Protein AF-A0A848EQS9-F1 (afdb_monomer_lite)

pLDDT: mean 83.36, std 9.3, range [48.47, 91.81]

Sequence (54 aa):
MTDYTRYERARILGARSLQLAQGAPAFVEAEEHEKPLDISKREMKEGKLPITVK

Radius of gyration: 10.7 Å; chains: 1; bounding box: 30×18×24 Å

Structure (mmCIF, N/CA/C/O backbone):
data_AF-A0A848EQS9-F1
#
_entry.id   AF-A0A848EQS9-F1
#
loop_
_atom_site.group_PDB
_atom_site.id
_atom_site.type_symbol
_atom_site.label_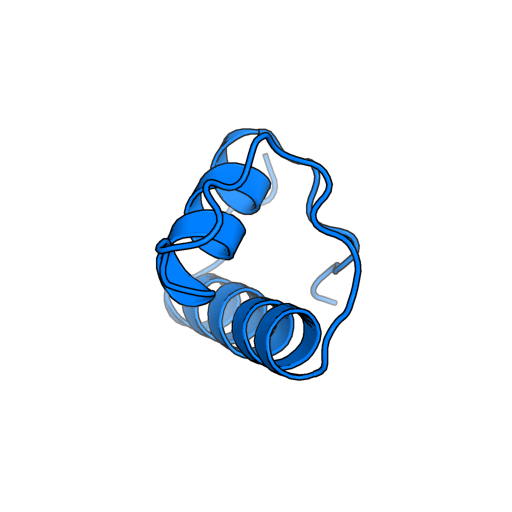atom_id
_atom_site.label_alt_id
_atom_site.label_comp_id
_atom_site.label_asym_id
_atom_site.label_entity_id
_atom_site.label_seq_id
_atom_site.pdbx_PDB_ins_code
_atom_site.Cartn_x
_atom_site.Cartn_y
_atom_site.Cartn_z
_atom_site.occupancy
_atom_site.B_iso_or_equiv
_atom_site.auth_seq_id
_atom_site.auth_comp_id
_atom_site.auth_asym_id
_atom_site.auth_atom_id
_atom_site.pdbx_PDB_model_num
ATOM 1 N N . MET A 1 1 ? -18.539 7.382 -2.040 1.00 48.47 1 MET A N 1
ATOM 2 C CA . MET A 1 1 ? -17.153 7.464 -1.541 1.00 48.47 1 MET A CA 1
ATOM 3 C C . MET A 1 1 ? -17.208 7.095 -0.080 1.00 48.47 1 MET A C 1
ATOM 5 O O . MET A 1 1 ? -17.718 7.872 0.706 1.00 48.47 1 MET A O 1
ATOM 9 N N . THR A 1 2 ? -16.851 5.863 0.261 1.00 53.28 2 THR A N 1
ATOM 10 C CA . THR A 1 2 ? -16.749 5.434 1.657 1.00 53.28 2 THR A CA 1
ATOM 11 C C . THR A 1 2 ? -15.528 6.144 2.231 1.00 53.28 2 THR A C 1
ATOM 13 O O . THR A 1 2 ? -14.402 5.831 1.847 1.00 53.28 2 THR A O 1
ATOM 16 N N . ASP A 1 3 ? -15.748 7.181 3.034 1.00 7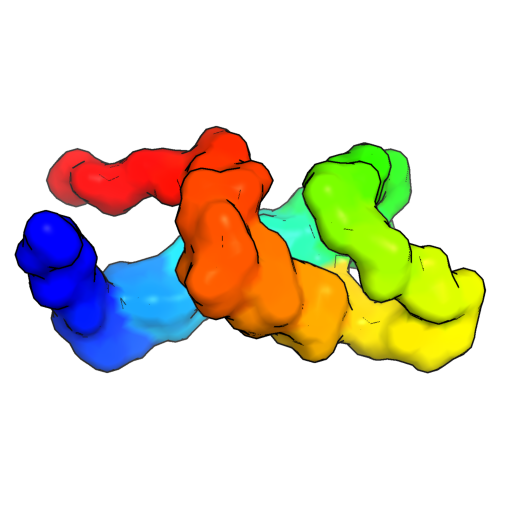1.50 3 ASP A N 1
ATOM 17 C CA . ASP A 1 3 ? -14.677 7.933 3.682 1.00 71.50 3 ASP A CA 1
ATOM 18 C C . ASP A 1 3 ? -13.926 7.014 4.649 1.00 71.50 3 ASP A C 1
ATOM 20 O O . ASP A 1 3 ? -14.361 6.775 5.773 1.00 71.50 3 ASP A O 1
ATOM 24 N N . TYR A 1 4 ? -12.794 6.468 4.201 1.00 80.00 4 TYR A N 1
ATOM 25 C CA . TYR A 1 4 ? -11.875 5.758 5.082 1.00 80.00 4 TYR A CA 1
ATOM 26 C C . TYR A 1 4 ? -11.292 6.746 6.091 1.00 80.00 4 TYR A C 1
ATOM 28 O O . TYR A 1 4 ? -10.738 7.788 5.722 1.00 80.00 4 TYR A O 1
ATOM 36 N N . THR A 1 5 ? -11.333 6.391 7.370 1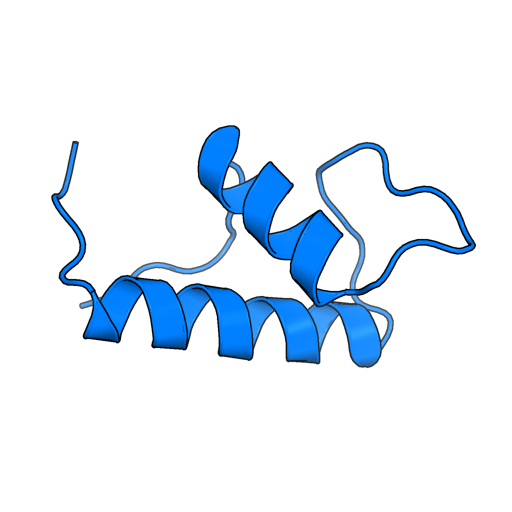.00 88.94 5 THR A N 1
ATOM 37 C CA . THR A 1 5 ? -10.606 7.126 8.404 1.00 88.94 5 THR A CA 1
ATOM 38 C C . THR A 1 5 ? -9.104 7.117 8.105 1.00 88.94 5 THR A C 1
ATOM 40 O O . THR A 1 5 ? -8.578 6.254 7.393 1.00 88.94 5 THR A O 1
ATOM 43 N N . ARG A 1 6 ? -8.357 8.064 8.692 1.00 87.25 6 ARG A N 1
ATOM 44 C CA . ARG A 1 6 ? -6.890 8.118 8.535 1.00 87.25 6 ARG A CA 1
ATOM 45 C C . ARG A 1 6 ? -6.212 6.793 8.918 1.00 87.25 6 ARG A C 1
ATOM 47 O O . ARG A 1 6 ? -5.216 6.426 8.299 1.00 87.25 6 ARG A O 1
ATOM 54 N N . TYR A 1 7 ? -6.775 6.068 9.886 1.00 88.88 7 TYR A N 1
ATOM 55 C CA . TYR A 1 7 ? -6.272 4.773 10.344 1.00 88.88 7 TYR A CA 1
ATOM 56 C C . TYR A 1 7 ? -6.563 3.647 9.352 1.00 88.88 7 TYR A C 1
ATOM 58 O O . TYR A 1 7 ? -5.666 2.874 9.021 1.00 88.88 7 TYR A O 1
ATOM 66 N N . GLU A 1 8 ? -7.787 3.575 8.833 1.00 88.44 8 GLU A N 1
ATOM 67 C CA . GLU A 1 8 ? -8.163 2.575 7.830 1.00 88.44 8 GLU A CA 1
ATOM 68 C C . GLU A 1 8 ? -7.363 2.772 6.550 1.00 88.44 8 GLU A C 1
ATOM 70 O O . GLU A 1 8 ? -6.779 1.825 6.030 1.00 88.44 8 GLU A O 1
ATOM 75 N N . ARG A 1 9 ? -7.223 4.023 6.106 1.00 87.88 9 ARG A N 1
ATOM 76 C CA . ARG A 1 9 ? -6.378 4.375 4.966 1.00 87.88 9 ARG A CA 1
ATOM 77 C C . ARG A 1 9 ? -4.934 3.914 5.159 1.00 87.88 9 ARG A C 1
ATOM 79 O O . ARG A 1 9 ? -4.370 3.303 4.255 1.00 87.88 9 ARG A O 1
ATOM 86 N N . ALA A 1 10 ? -4.344 4.170 6.327 1.00 90.44 10 ALA A N 1
ATOM 87 C CA . ALA A 1 10 ? -2.990 3.712 6.631 1.00 90.44 10 ALA A CA 1
ATOM 88 C C . ALA A 1 10 ? -2.887 2.177 6.626 1.00 90.44 10 ALA A C 1
ATOM 90 O O . ALA A 1 10 ? -1.930 1.627 6.082 1.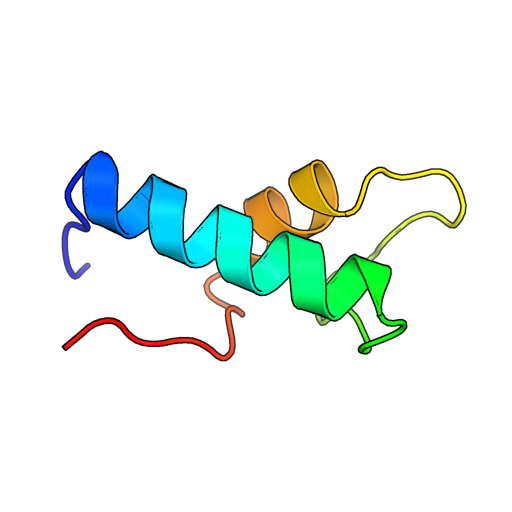00 90.44 10 ALA A O 1
ATOM 91 N N . ARG A 1 11 ? -3.893 1.478 7.167 1.00 89.94 11 ARG A N 1
ATOM 92 C CA . ARG A 1 11 ? -3.932 0.011 7.215 1.00 89.94 11 ARG A CA 1
ATOM 93 C C . ARG A 1 11 ? -4.034 -0.615 5.825 1.00 89.94 11 ARG A C 1
ATOM 95 O O . ARG A 1 11 ? -3.295 -1.554 5.542 1.00 89.94 11 ARG A O 1
ATOM 102 N N . ILE A 1 12 ? -4.903 -0.091 4.961 1.00 90.06 12 ILE A N 1
ATOM 103 C CA . ILE A 1 12 ? -5.067 -0.574 3.582 1.00 90.06 12 ILE A CA 1
ATOM 104 C C . ILE A 1 12 ? -3.770 -0.383 2.792 1.00 90.06 12 ILE A C 1
ATOM 106 O O . ILE A 1 12 ? -3.288 -1.324 2.166 1.00 90.06 12 ILE A O 1
ATOM 110 N N . LEU A 1 13 ? -3.177 0.815 2.859 1.00 90.00 13 LEU A N 1
ATOM 111 C CA . LEU A 1 13 ? -1.919 1.117 2.174 1.00 90.00 13 LEU A CA 1
ATOM 112 C C . LEU A 1 13 ? -0.779 0.232 2.681 1.00 90.00 13 LEU A C 1
ATOM 114 O O . LEU A 1 13 ? -0.020 -0.299 1.875 1.00 90.00 13 LEU A O 1
ATOM 118 N N . GLY A 1 14 ? -0.681 0.018 3.996 1.00 91.25 14 GLY A N 1
ATOM 119 C CA . GLY A 1 14 ? 0.324 -0.865 4.587 1.00 91.25 14 GLY A CA 1
ATOM 120 C C . GLY A 1 14 ? 0.165 -2.319 4.139 1.00 91.25 14 GLY A C 1
ATOM 121 O O . GLY A 1 14 ? 1.128 -2.929 3.676 1.00 91.25 14 GLY A O 1
ATOM 122 N N . ALA A 1 15 ? -1.058 -2.854 4.200 1.00 91.81 15 ALA A N 1
ATOM 123 C CA . ALA A 1 15 ? -1.355 -4.210 3.743 1.00 91.81 15 ALA A CA 1
ATOM 124 C C . ALA A 1 15 ? -1.050 -4.385 2.247 1.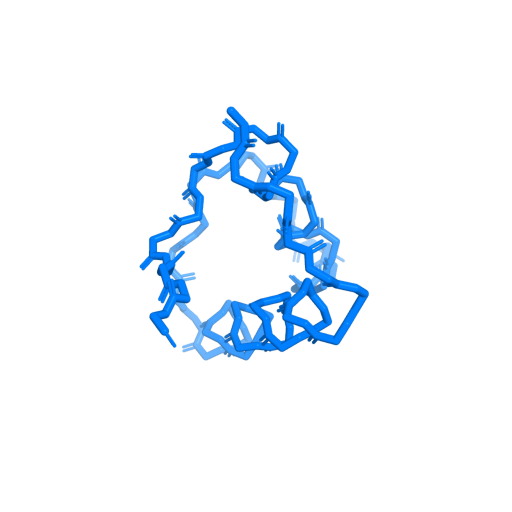00 91.81 15 ALA A C 1
ATOM 126 O O . ALA A 1 15 ? -0.428 -5.373 1.859 1.00 91.81 15 ALA A O 1
ATOM 127 N N . ARG A 1 16 ? -1.425 -3.410 1.408 1.00 91.25 16 ARG A N 1
ATOM 128 C CA . ARG A 1 16 ? -1.157 -3.470 -0.033 1.00 91.25 16 ARG A CA 1
ATOM 129 C C . ARG A 1 16 ? 0.328 -3.350 -0.359 1.00 91.25 16 ARG A C 1
ATOM 131 O O . ARG A 1 16 ? 0.829 -4.094 -1.194 1.00 91.25 16 ARG A O 1
ATOM 138 N N . SER A 1 17 ? 1.042 -2.462 0.328 1.00 91.12 17 SER A N 1
ATOM 139 C CA . SER A 1 17 ? 2.496 -2.320 0.178 1.00 91.12 17 SER A CA 1
ATOM 140 C C . SER A 1 17 ? 3.219 -3.630 0.479 1.00 91.12 17 SER A C 1
ATOM 142 O O . SER A 1 17 ? 4.156 -3.986 -0.228 1.00 91.12 17 SER A O 1
ATOM 144 N N . LEU A 1 18 ? 2.766 -4.369 1.498 1.00 91.12 18 LEU A N 1
ATOM 145 C CA . LEU A 1 18 ? 3.324 -5.677 1.829 1.00 91.12 18 LEU A CA 1
ATOM 146 C C . LEU A 1 18 ? 3.061 -6.708 0.723 1.00 91.12 18 LEU A C 1
ATOM 148 O O . LEU A 1 18 ? 3.973 -7.442 0.363 1.00 91.12 18 LEU A O 1
ATOM 152 N N . GLN A 1 19 ? 1.852 -6.740 0.154 1.00 90.88 19 GLN A N 1
ATOM 153 C CA . GLN A 1 19 ? 1.532 -7.636 -0.967 1.00 90.88 19 GLN A CA 1
ATOM 154 C C . GLN A 1 19 ? 2.447 -7.379 -2.170 1.00 90.88 19 GLN A C 1
ATOM 156 O O . GLN A 1 19 ? 3.009 -8.313 -2.733 1.00 90.88 19 GLN A O 1
ATOM 161 N N . LEU A 1 20 ? 2.639 -6.110 -2.533 1.00 89.88 20 LEU A N 1
ATOM 162 C CA . LEU A 1 20 ? 3.532 -5.709 -3.621 1.00 89.88 20 LEU A CA 1
ATOM 163 C C . LEU A 1 20 ? 4.992 -6.083 -3.321 1.00 89.88 20 LEU A C 1
ATOM 165 O O . LEU A 1 20 ? 5.682 -6.612 -4.186 1.00 89.88 20 LEU A O 1
ATOM 169 N N . ALA A 1 21 ? 5.446 -5.898 -2.077 1.00 87.69 21 ALA A N 1
ATOM 170 C CA . ALA A 1 21 ? 6.780 -6.321 -1.648 1.00 87.69 21 ALA A CA 1
ATOM 171 C C . ALA A 1 21 ? 6.979 -7.850 -1.694 1.00 87.69 21 ALA A C 1
ATOM 173 O O . ALA A 1 21 ? 8.103 -8.316 -1.847 1.00 87.69 21 ALA A O 1
ATOM 174 N N . GLN A 1 22 ? 5.901 -8.630 -1.583 1.00 90.25 22 GLN A N 1
ATOM 175 C CA . GLN A 1 22 ? 5.913 -10.090 -1.724 1.00 90.25 22 GLN A CA 1
ATOM 176 C C . GLN A 1 22 ? 5.846 -10.561 -3.190 1.00 90.25 22 GLN A C 1
ATOM 178 O O . GLN A 1 22 ? 5.767 -11.762 -3.435 1.00 90.25 22 GLN A O 1
ATOM 183 N N . GLY A 1 23 ? 5.878 -9.643 -4.163 1.00 84.31 23 GLY A N 1
ATOM 184 C CA . GLY A 1 23 ? 5.827 -9.971 -5.589 1.00 84.31 23 GLY A CA 1
ATOM 185 C C . GLY A 1 23 ? 4.412 -10.121 -6.151 1.00 84.31 23 GLY A C 1
ATOM 186 O O . GLY A 1 23 ? 4.240 -10.708 -7.218 1.00 84.31 23 GLY A O 1
ATOM 187 N N . ALA A 1 24 ? 3.385 -9.612 -5.459 1.00 88.50 24 ALA A N 1
ATOM 188 C CA . ALA A 1 24 ? 2.042 -9.552 -6.027 1.00 88.50 24 ALA A CA 1
ATOM 189 C C . ALA A 1 24 ? 1.992 -8.576 -7.221 1.00 88.50 24 ALA A C 1
ATOM 191 O O . ALA A 1 24 ? 2.640 -7.527 -7.180 1.00 88.50 24 ALA A O 1
ATOM 192 N N . PRO A 1 25 ? 1.185 -8.862 -8.258 1.00 84.69 25 PRO A N 1
ATOM 193 C CA . PRO A 1 25 ? 1.042 -7.968 -9.400 1.00 84.69 25 PRO A CA 1
ATOM 194 C C . PRO A 1 25 ? 0.382 -6.639 -8.997 1.00 84.69 25 PRO A C 1
ATOM 196 O O . PRO A 1 25 ? -0.602 -6.605 -8.242 1.00 84.69 25 PRO A O 1
ATOM 199 N N . ALA A 1 26 ? 0.926 -5.542 -9.525 1.00 85.19 26 ALA A N 1
ATOM 200 C CA . ALA A 1 26 ? 0.326 -4.215 -9.447 1.00 85.19 26 ALA A CA 1
ATOM 201 C C . ALA A 1 26 ? -0.763 -4.056 -10.522 1.00 85.19 26 ALA A C 1
ATOM 203 O O . ALA A 1 26 ? -0.603 -4.523 -11.648 1.00 85.19 26 ALA A O 1
ATOM 204 N N . PHE A 1 27 ? -1.861 -3.375 -10.187 1.00 83.31 27 PHE A N 1
ATOM 205 C CA . PHE A 1 27 ? -2.955 -3.054 -11.122 1.00 83.31 27 PHE A CA 1
ATOM 206 C C . PHE A 1 27 ? -2.821 -1.653 -11.752 1.00 83.31 27 PHE A C 1
ATOM 208 O O . PHE A 1 27 ? -3.730 -1.165 -12.435 1.00 83.31 27 PHE A O 1
ATOM 215 N N . VAL A 1 28 ? -1.691 -0.996 -11.499 1.00 84.56 28 VAL A N 1
ATOM 216 C CA . VAL A 1 28 ? -1.291 0.310 -12.037 1.00 84.56 28 VAL A CA 1
ATOM 217 C C . VAL A 1 28 ? 0.080 0.185 -12.690 1.00 84.56 28 VAL A C 1
ATOM 219 O O . VAL A 1 28 ? 0.825 -0.746 -12.386 1.00 84.56 28 VAL A O 1
ATOM 222 N N . GLU A 1 29 ? 0.419 1.133 -13.562 1.00 78.38 29 GLU A N 1
ATOM 223 C CA . GLU A 1 29 ? 1.755 1.231 -14.153 1.00 78.38 29 GLU A CA 1
ATOM 224 C C . GLU A 1 29 ? 2.782 1.522 -13.049 1.00 78.38 29 GLU A C 1
ATOM 226 O O . GLU A 1 29 ? 2.895 2.642 -12.541 1.00 78.38 29 GLU A O 1
ATOM 231 N N . ALA A 1 30 ? 3.481 0.478 -12.616 1.00 74.81 30 ALA A N 1
ATOM 232 C CA . ALA A 1 30 ? 4.574 0.553 -11.663 1.00 74.81 30 ALA A CA 1
ATOM 233 C C . ALA A 1 30 ? 5.897 0.527 -12.423 1.00 74.81 30 ALA A C 1
ATOM 235 O O . ALA A 1 30 ? 6.111 -0.351 -13.261 1.00 74.81 30 ALA A O 1
ATOM 236 N N . GLU A 1 31 ? 6.781 1.472 -12.122 1.00 80.50 31 GLU A N 1
ATOM 237 C CA . GLU A 1 31 ? 8.155 1.394 -12.606 1.00 80.50 31 GLU A CA 1
ATOM 238 C C . GLU A 1 31 ? 8.956 0.407 -11.746 1.00 80.50 31 GLU A C 1
ATOM 240 O O . GLU A 1 31 ? 8.706 0.251 -10.550 1.00 80.50 31 GLU A O 1
ATOM 245 N N . GLU A 1 32 ? 9.949 -0.255 -12.343 1.00 67.81 32 GLU A N 1
ATOM 246 C CA . GLU A 1 32 ? 10.737 -1.319 -11.697 1.00 67.81 32 GLU A CA 1
ATOM 247 C C . GLU A 1 32 ? 11.508 -0.834 -10.449 1.00 67.81 32 GLU A C 1
ATOM 249 O O . GLU A 1 32 ? 11.867 -1.618 -9.573 1.00 67.81 32 GLU A O 1
ATOM 254 N N . HIS A 1 33 ? 11.739 0.475 -10.336 1.00 77.25 33 HIS A N 1
ATOM 255 C CA . HIS A 1 33 ? 12.475 1.103 -9.233 1.00 77.25 33 HIS A CA 1
ATOM 256 C C . HIS A 1 33 ? 11.567 1.747 -8.180 1.00 77.25 33 HIS A C 1
ATOM 258 O O . HIS A 1 33 ? 12.045 2.378 -7.232 1.00 77.25 33 HIS A O 1
ATOM 264 N N . GLU A 1 34 ? 10.254 1.637 -8.347 1.00 83.88 34 GLU A N 1
ATOM 265 C CA . GLU A 1 34 ? 9.310 2.344 -7.505 1.00 83.88 34 GLU A CA 1
ATOM 266 C C . GLU A 1 34 ? 9.023 1.598 -6.203 1.00 83.88 34 GLU A C 1
ATOM 268 O O . GLU A 1 34 ? 8.956 0.369 -6.137 1.00 83.88 34 GLU A O 1
ATOM 273 N N . LYS A 1 35 ? 8.836 2.352 -5.116 1.00 88.00 35 LYS A N 1
ATOM 274 C CA . LYS A 1 35 ? 8.573 1.750 -3.810 1.00 88.00 35 LYS A CA 1
ATOM 275 C C . LYS A 1 35 ? 7.156 1.158 -3.784 1.00 88.00 35 LYS A C 1
ATOM 277 O O . LYS A 1 35 ? 6.210 1.839 -4.186 1.00 88.00 35 LYS A O 1
ATOM 282 N N . PRO A 1 36 ? 6.957 -0.023 -3.167 1.00 88.75 36 PRO A N 1
ATOM 283 C CA . PRO A 1 36 ? 5.632 -0.627 -2.975 1.00 88.75 36 PRO A CA 1
ATOM 284 C C . PRO A 1 36 ? 4.589 0.317 -2.353 1.00 88.75 36 PRO A C 1
ATOM 286 O O . PRO A 1 36 ? 3.400 0.272 -2.676 1.00 88.75 36 PRO A O 1
ATOM 289 N N . LEU A 1 37 ? 5.041 1.221 -1.478 1.00 89.25 37 LEU A N 1
ATOM 290 C CA . LEU A 1 37 ? 4.197 2.238 -0.856 1.00 89.25 37 LEU A CA 1
ATOM 291 C C . LEU A 1 37 ? 3.615 3.227 -1.872 1.00 89.25 37 LEU A C 1
ATOM 293 O O . LEU A 1 37 ? 2.458 3.620 -1.751 1.00 89.25 37 LEU A O 1
ATOM 297 N N . ASP A 1 38 ? 4.393 3.642 -2.861 1.00 89.38 38 ASP A N 1
ATOM 298 C CA . ASP A 1 38 ? 3.959 4.651 -3.823 1.00 89.38 38 ASP A CA 1
ATOM 299 C C . ASP A 1 38 ? 3.035 4.039 -4.884 1.00 89.38 38 ASP A C 1
ATOM 301 O O . ASP A 1 38 ? 2.000 4.629 -5.207 1.00 89.38 38 ASP A O 1
ATOM 305 N N . ILE A 1 39 ? 3.294 2.787 -5.272 1.00 89.19 39 ILE A N 1
ATOM 306 C CA . ILE A 1 39 ? 2.388 1.975 -6.096 1.00 89.19 39 ILE A CA 1
ATOM 307 C C . ILE A 1 39 ? 1.029 1.804 -5.392 1.00 89.19 39 ILE A C 1
ATOM 309 O O . ILE A 1 39 ? -0.015 2.108 -5.970 1.00 89.19 39 ILE A O 1
ATOM 313 N N . SER A 1 40 ? 1.017 1.410 -4.111 1.00 89.50 40 SER A N 1
ATOM 314 C CA . SER A 1 40 ? -0.238 1.228 -3.361 1.00 89.50 40 SER A CA 1
ATOM 315 C C . SER A 1 40 ? -1.041 2.526 -3.185 1.00 89.50 40 SER A C 1
ATOM 317 O O . SER A 1 40 ? -2.274 2.508 -3.230 1.00 89.50 40 SER A O 1
ATOM 319 N N . LYS A 1 41 ? -0.374 3.682 -3.036 1.00 89.25 41 LYS A N 1
ATOM 320 C CA . LYS A 1 41 ? -1.041 4.997 -3.014 1.00 89.25 41 LYS A CA 1
ATOM 321 C C . LYS A 1 41 ? -1.705 5.321 -4.349 1.00 89.25 41 LYS A C 1
ATOM 323 O O . LYS A 1 41 ? -2.793 5.900 -4.345 1.00 89.25 41 LYS A O 1
ATOM 328 N N . ARG A 1 42 ? -1.066 4.980 -5.471 1.00 88.38 42 ARG A N 1
ATOM 329 C CA . ARG A 1 42 ? -1.630 5.192 -6.811 1.00 88.38 42 ARG A CA 1
ATOM 330 C C . ARG A 1 42 ? -2.811 4.264 -7.069 1.00 88.38 42 ARG A C 1
ATOM 332 O O . ARG A 1 42 ? -3.866 4.756 -7.455 1.00 88.38 42 ARG A O 1
ATOM 339 N N . GLU A 1 43 ? -2.715 2.987 -6.700 1.00 87.69 43 GLU A N 1
ATOM 340 C CA . GLU A 1 43 ? -3.859 2.061 -6.739 1.00 87.69 43 GLU A CA 1
ATOM 341 C C . GLU A 1 43 ? -5.037 2.556 -5.892 1.00 87.69 43 GLU A C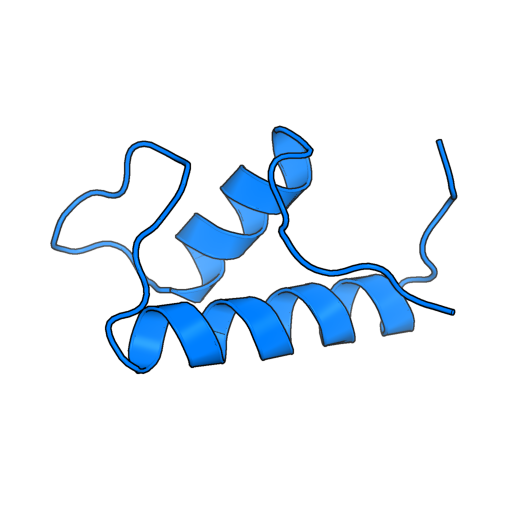 1
ATOM 343 O O . GLU A 1 43 ? -6.190 2.458 -6.312 1.00 87.69 43 GLU A O 1
ATOM 348 N N . MET A 1 44 ? -4.757 3.136 -4.718 1.00 85.75 44 MET A N 1
ATOM 349 C CA . MET A 1 44 ? -5.790 3.743 -3.879 1.00 85.75 44 MET A CA 1
ATOM 350 C C . MET A 1 44 ? -6.456 4.940 -4.552 1.00 85.75 44 MET A C 1
ATOM 352 O O . MET A 1 44 ? -7.669 5.104 -4.445 1.00 85.75 44 MET A O 1
ATOM 356 N N . LYS A 1 45 ? -5.670 5.779 -5.232 1.00 85.56 45 LYS A N 1
ATOM 357 C CA . LYS A 1 45 ? -6.165 6.968 -5.933 1.00 85.56 45 LYS A CA 1
ATOM 358 C C . LYS A 1 45 ? -6.989 6.601 -7.171 1.00 85.56 45 LYS A C 1
ATOM 360 O O . LYS A 1 45 ? -7.963 7.285 -7.457 1.00 85.56 45 LYS A O 1
ATOM 365 N N . GLU A 1 46 ? -6.625 5.524 -7.864 1.00 85.88 46 GLU A N 1
ATOM 366 C CA . GLU A 1 46 ? -7.362 4.993 -9.019 1.00 85.88 46 GLU A CA 1
ATOM 367 C C . GLU A 1 46 ? -8.549 4.095 -8.635 1.00 85.88 46 GLU A C 1
ATOM 369 O O . GLU A 1 46 ? -9.309 3.680 -9.506 1.00 85.88 46 GLU A O 1
ATOM 374 N N . GLY A 1 47 ? -8.729 3.778 -7.347 1.00 82.38 47 GLY A N 1
ATOM 375 C CA . GLY A 1 47 ? -9.815 2.910 -6.882 1.00 82.38 47 GLY A CA 1
ATOM 376 C C . GLY A 1 47 ? -9.658 1.438 -7.283 1.00 82.38 47 GLY A C 1
ATOM 377 O O . GLY A 1 47 ? -10.633 0.695 -7.254 1.00 82.38 47 GLY A O 1
ATOM 378 N N . LYS A 1 48 ? -8.439 1.006 -7.632 1.00 81.62 48 LYS A N 1
ATOM 379 C CA . LYS A 1 48 ? -8.108 -0.365 -8.067 1.00 81.62 48 LYS A CA 1
ATOM 380 C C . LYS A 1 48 ? -7.600 -1.267 -6.936 1.00 81.62 48 LYS A C 1
ATOM 382 O O . LYS A 1 48 ? -7.049 -2.334 -7.189 1.00 81.62 48 LYS A O 1
ATOM 387 N N . LEU A 1 49 ? -7.741 -0.844 -5.680 1.00 81.00 49 LEU A N 1
ATOM 388 C CA . LEU A 1 49 ? -7.302 -1.640 -4.535 1.00 81.00 49 LEU A CA 1
ATOM 389 C C . LEU A 1 49 ? -8.153 -2.912 -4.385 1.00 81.00 49 LEU A C 1
ATOM 391 O O . LEU A 1 49 ? -9.360 -2.802 -4.168 1.00 81.00 49 LEU A O 1
ATOM 395 N N . PRO A 1 50 ? -7.544 -4.110 -4.364 1.00 75.94 50 PRO A N 1
ATOM 396 C CA . PRO A 1 50 ? -8.256 -5.370 -4.148 1.00 75.94 50 PRO A CA 1
ATOM 397 C C . PRO A 1 50 ? -8.538 -5.633 -2.655 1.00 75.94 50 PRO A C 1
ATOM 399 O O . PRO A 1 50 ? -8.549 -6.777 -2.209 1.00 75.94 50 PRO A O 1
ATOM 402 N N . ILE A 1 51 ? -8.694 -4.581 -1.845 1.00 78.50 51 ILE A N 1
ATOM 403 C CA . ILE A 1 51 ? -8.841 -4.677 -0.390 1.00 78.50 51 ILE A CA 1
ATOM 404 C C . ILE A 1 51 ? -10.008 -3.796 0.040 1.00 78.50 51 ILE A C 1
ATOM 406 O O . ILE A 1 51 ? -10.077 -2.622 -0.318 1.00 78.50 51 ILE A O 1
ATOM 410 N N . THR A 1 52 ? -10.911 -4.357 0.836 1.00 71.44 52 THR A N 1
ATOM 411 C CA . THR A 1 52 ? -12.049 -3.638 1.415 1.00 71.44 52 THR A CA 1
ATOM 412 C C . THR A 1 52 ? -11.942 -3.684 2.932 1.00 71.44 52 THR A C 1
ATOM 414 O O . THR A 1 52 ? -11.578 -4.715 3.498 1.00 71.44 52 THR A O 1
ATOM 417 N N . VAL A 1 53 ? -12.246 -2.568 3.591 1.00 68.38 53 VAL A N 1
ATOM 418 C CA . VAL A 1 53 ? -12.358 -2.506 5.055 1.00 68.38 53 VAL A CA 1
ATOM 419 C C . VAL A 1 53 ? -13.814 -2.765 5.433 1.00 68.38 53 VAL A C 1
ATOM 421 O O . VAL A 1 53 ? -14.713 -2.231 4.783 1.00 68.38 53 VAL A O 1
ATOM 424 N N . LYS A 1 54 ? -14.034 -3.616 6.436 1.00 62.25 54 LYS A N 1
ATOM 425 C CA . LYS A 1 54 ? -15.332 -3.902 7.056 1.00 62.25 54 LYS A CA 1
ATOM 426 C C . LYS A 1 54 ? -15.304 -3.467 8.510 1.00 62.25 54 LYS A C 1
ATOM 428 O O . LYS A 1 54 ? -14.212 -3.597 9.112 1.00 62.25 54 LYS A O 1
#

Foldseek 3Di:
DPDDDPVRVVVLLVVQLVCVVVVHDQPDDDDPPDRSSVSSVVCVVVVVRPDDDD

Secondary structure (DSSP, 8-state):
-----HHHHHHHHHHHHHHHHTTPPPSS---TT--HHHHHHHHHHHT--S----